Protein AF-A0A355TTB9-F1 (afdb_monomer_lite)

Structure (mmCIF, N/CA/C/O backbone):
data_AF-A0A355TTB9-F1
#
_entry.id   AF-A0A355TTB9-F1
#
loop_
_atom_site.group_PDB
_atom_site.id
_atom_site.type_symbol
_atom_site.label_atom_id
_atom_site.label_alt_id
_atom_site.label_comp_id
_atom_site.label_asym_id
_atom_site.label_entity_id
_atom_site.label_seq_id
_atom_site.pdbx_PDB_ins_code
_atom_site.Cartn_x
_atom_site.Cartn_y
_atom_site.Cartn_z
_atom_site.occupancy
_atom_site.B_iso_or_equiv
_atom_site.auth_seq_id
_atom_site.auth_comp_id
_atom_site.auth_asym_id
_atom_site.auth_atom_id
_atom_site.pdbx_PDB_model_num
ATOM 1 N N . MET A 1 1 ? -5.835 10.719 -9.150 1.00 69.50 1 MET A N 1
ATOM 2 C CA . MET A 1 1 ? -6.765 11.860 -9.021 1.00 69.50 1 MET A CA 1
ATOM 3 C C . MET A 1 1 ? -7.872 11.483 -8.059 1.00 69.50 1 MET A C 1
ATOM 5 O O . MET A 1 1 ? -8.436 10.407 -8.215 1.00 69.50 1 MET A O 1
ATOM 9 N N . LEU A 1 2 ? -8.160 12.332 -7.074 1.00 69.75 2 LEU A N 1
ATOM 10 C CA . LEU A 1 2 ? -9.321 12.183 -6.199 1.00 69.75 2 LEU A CA 1
ATOM 11 C C . LEU A 1 2 ? -10.468 13.006 -6.791 1.00 69.75 2 LEU A C 1
ATOM 13 O O . LEU A 1 2 ? -10.279 14.181 -7.100 1.00 69.75 2 LEU A O 1
ATOM 17 N N . THR A 1 3 ? -11.618 12.384 -7.017 1.00 75.12 3 THR A N 1
ATOM 18 C CA . THR A 1 3 ? -12.818 13.091 -7.484 1.00 75.12 3 THR A CA 1
ATOM 19 C C . THR A 1 3 ? -13.565 13.725 -6.311 1.00 75.12 3 THR A C 1
ATOM 21 O O . THR A 1 3 ? -13.358 13.340 -5.162 1.00 75.12 3 THR A O 1
ATOM 24 N N . TYR A 1 4 ? -14.479 14.659 -6.592 1.00 69.62 4 TYR A N 1
ATOM 25 C CA . TYR A 1 4 ? -15.331 15.275 -5.565 1.00 69.62 4 TYR A CA 1
ATOM 26 C C . TYR A 1 4 ? -16.183 14.265 -4.784 1.00 69.62 4 TYR A C 1
ATOM 28 O O . TYR A 1 4 ? -16.508 14.510 -3.629 1.00 69.62 4 TYR A O 1
ATOM 36 N N . ASN A 1 5 ? -16.481 13.108 -5.381 1.00 70.25 5 ASN A N 1
ATOM 37 C CA . ASN A 1 5 ? -17.249 12.039 -4.741 1.00 70.25 5 ASN A CA 1
ATOM 38 C C . ASN A 1 5 ? -16.384 11.134 -3.845 1.00 70.25 5 ASN A C 1
ATOM 40 O O . ASN A 1 5 ? -16.881 10.157 -3.297 1.00 70.25 5 ASN A O 1
ATOM 44 N N . GLY A 1 6 ? -15.085 11.422 -3.715 1.00 66.69 6 GLY A N 1
ATOM 45 C CA . GLY A 1 6 ? -14.145 10.598 -2.957 1.00 66.69 6 GLY A CA 1
ATOM 46 C C . GLY A 1 6 ? -13.578 9.407 -3.736 1.00 66.69 6 GLY A C 1
ATOM 47 O O . GLY A 1 6 ? -12.736 8.685 -3.205 1.00 66.69 6 GLY A O 1
ATOM 48 N N . ASP A 1 7 ? -13.966 9.212 -5.002 1.00 68.44 7 ASP A N 1
ATOM 49 C CA . ASP A 1 7 ? -13.421 8.128 -5.822 1.00 68.44 7 ASP A CA 1
ATOM 50 C C . ASP A 1 7 ? -11.991 8.433 -6.275 1.00 68.44 7 ASP A C 1
ATOM 52 O O . ASP A 1 7 ? -11.694 9.525 -6.778 1.00 68.44 7 ASP A O 1
ATOM 56 N N . LEU A 1 8 ? -11.117 7.433 -6.165 1.00 76.44 8 LEU A N 1
ATOM 57 C CA . LEU A 1 8 ? -9.758 7.459 -6.695 1.00 76.44 8 LEU A CA 1
ATOM 58 C C . LEU A 1 8 ? -9.741 6.971 -8.146 1.00 76.44 8 LEU A C 1
ATOM 60 O O . LEU A 1 8 ? -10.102 5.835 -8.446 1.00 76.44 8 LEU A O 1
ATOM 64 N N . LYS A 1 9 ? -9.259 7.828 -9.048 1.00 71.81 9 LYS A N 1
ATOM 65 C CA . LYS A 1 9 ? -9.008 7.509 -10.457 1.00 71.81 9 LYS A CA 1
ATOM 66 C C . LYS A 1 9 ? -7.512 7.514 -10.740 1.00 71.81 9 LYS A C 1
ATOM 68 O O . LYS A 1 9 ? -6.823 8.483 -10.403 1.00 71.81 9 LYS A O 1
ATOM 73 N N . VAL A 1 10 ? -7.014 6.453 -11.373 1.00 70.75 10 VAL A N 1
ATOM 74 C CA . VAL A 1 10 ? -5.645 6.428 -11.902 1.00 70.75 10 VAL A CA 1
ATOM 75 C C . VAL A 1 10 ? -5.585 7.407 -13.068 1.00 70.75 10 VAL A C 1
ATOM 77 O O . VAL A 1 10 ? -6.422 7.368 -13.967 1.00 70.75 10 VAL A O 1
ATOM 80 N N . ILE A 1 11 ? -4.631 8.323 -13.000 1.00 63.47 11 ILE A N 1
ATOM 81 C CA . ILE A 1 11 ? -4.332 9.287 -14.055 1.00 63.47 11 ILE A CA 1
ATOM 82 C C . ILE A 1 11 ? -2.836 9.199 -14.343 1.00 63.47 11 ILE A C 1
ATOM 84 O O . ILE A 1 11 ? -2.095 8.739 -13.477 1.00 63.47 11 ILE A O 1
ATOM 88 N N . ASP A 1 12 ? -2.430 9.674 -15.519 1.00 65.69 12 ASP A N 1
ATOM 89 C CA . ASP A 1 12 ? -1.046 9.678 -16.010 1.00 65.69 12 ASP A CA 1
ATOM 90 C C . ASP A 1 12 ? -0.523 8.307 -16.487 1.00 65.69 12 ASP A C 1
ATOM 92 O O . ASP A 1 12 ? 0.085 7.529 -15.756 1.00 65.69 12 ASP A O 1
ATOM 96 N N . PHE A 1 13 ? -0.764 8.024 -17.771 1.00 64.25 13 PHE A N 1
ATOM 97 C CA . PHE A 1 13 ? -0.227 6.860 -18.484 1.00 64.25 13 PHE A CA 1
ATOM 98 C C . PHE A 1 13 ? 1.029 7.208 -19.305 1.00 64.25 13 PHE A C 1
ATOM 100 O O . PHE A 1 13 ? 1.391 6.446 -20.200 1.00 64.25 13 PHE A O 1
ATOM 107 N N . GLY A 1 14 ? 1.702 8.340 -19.043 1.00 55.59 14 GLY A N 1
ATOM 108 C CA . GLY A 1 14 ? 2.800 8.853 -19.881 1.00 55.59 14 GLY A CA 1
ATOM 109 C C . GLY A 1 14 ? 4.005 7.912 -20.033 1.00 55.59 14 GLY A C 1
ATOM 110 O O . GLY A 1 14 ? 4.800 8.061 -20.957 1.00 55.59 14 GLY A O 1
ATOM 111 N N . VAL A 1 15 ? 4.119 6.909 -19.157 1.00 59.09 15 VAL A N 1
ATOM 112 C CA . VAL A 1 15 ? 5.160 5.867 -19.177 1.00 59.09 15 VAL A CA 1
ATOM 113 C C . VAL A 1 15 ? 4.600 4.443 -19.304 1.00 59.09 15 VAL A C 1
ATOM 115 O O . VAL A 1 15 ? 5.338 3.473 -19.112 1.00 59.09 15 VAL A O 1
ATOM 118 N N . ALA A 1 16 ? 3.309 4.292 -19.612 1.00 63.22 16 ALA A N 1
ATOM 119 C CA . ALA A 1 16 ? 2.687 2.986 -19.809 1.00 63.22 16 ALA A CA 1
ATOM 120 C C . ALA A 1 16 ? 3.263 2.296 -21.056 1.00 63.22 16 ALA A C 1
ATOM 122 O O . ALA A 1 16 ? 3.477 2.924 -22.093 1.00 63.22 16 ALA A O 1
ATOM 123 N N . ARG A 1 17 ? 3.520 0.987 -20.966 1.00 61.72 17 ARG A N 1
ATOM 124 C CA . ARG A 1 17 ? 4.040 0.183 -22.080 1.00 61.72 17 ARG A CA 1
ATOM 125 C C . ARG A 1 17 ? 3.069 -0.939 -22.408 1.00 61.72 17 ARG A C 1
ATOM 127 O O . ARG A 1 17 ? 2.587 -1.623 -21.511 1.00 61.72 17 ARG A O 1
ATOM 134 N N . TYR A 1 18 ? 2.825 -1.153 -23.698 1.00 62.16 18 TYR A N 1
ATOM 135 C CA . TYR A 1 18 ? 2.224 -2.400 -24.163 1.00 62.16 18 TYR A CA 1
ATOM 136 C C . TYR A 1 18 ? 3.232 -3.534 -23.965 1.00 62.16 18 TYR A C 1
ATOM 138 O O . TYR A 1 18 ? 4.402 -3.393 -24.325 1.00 62.16 18 TYR A O 1
ATOM 146 N N . PHE A 1 19 ? 2.785 -4.654 -23.400 1.00 54.19 19 PHE A N 1
ATOM 147 C CA . PHE A 1 19 ? 3.619 -5.842 -23.248 1.00 54.19 19 PHE A CA 1
ATOM 148 C C . PHE A 1 19 ? 3.857 -6.457 -24.634 1.00 54.19 19 PHE A C 1
ATOM 150 O O . PHE A 1 19 ? 2.980 -7.116 -25.186 1.00 54.19 19 PHE A O 1
ATOM 157 N N . ALA A 1 20 ? 5.023 -6.196 -25.225 1.00 52.72 20 ALA A N 1
ATOM 158 C CA . ALA A 1 20 ? 5.448 -6.786 -26.489 1.00 52.72 20 ALA A CA 1
ATOM 159 C C . ALA A 1 20 ? 6.769 -7.542 -26.260 1.00 52.72 20 ALA A C 1
ATOM 161 O O . ALA A 1 20 ? 7.739 -6.926 -25.821 1.00 52.72 20 ALA A O 1
ATOM 162 N N . PRO A 1 21 ? 6.846 -8.853 -26.553 1.00 51.78 21 PRO A N 1
ATOM 163 C CA . PRO A 1 21 ? 8.005 -9.689 -26.222 1.00 51.78 21 PRO A CA 1
ATOM 164 C C . PRO A 1 21 ? 9.278 -9.390 -27.036 1.00 51.78 21 PRO A C 1
ATOM 166 O O . PRO A 1 21 ? 10.298 -10.038 -26.822 1.00 51.78 21 PRO A O 1
ATOM 169 N N . SER A 1 22 ? 9.265 -8.422 -27.961 1.00 52.44 22 SER A N 1
ATOM 170 C CA . SER A 1 22 ? 10.452 -8.033 -28.726 1.00 52.44 22 SER A CA 1
ATOM 171 C C . SER A 1 22 ? 10.632 -6.512 -28.780 1.00 52.44 22 SER A C 1
ATOM 173 O O . SER A 1 22 ? 10.008 -5.829 -29.589 1.00 52.44 22 SER A O 1
ATOM 175 N N . LYS A 1 23 ? 11.494 -5.973 -27.900 1.00 43.03 23 LYS A N 1
ATOM 176 C CA . LYS A 1 23 ? 12.466 -4.878 -28.156 1.00 43.03 23 LYS A CA 1
ATOM 177 C C . LYS A 1 23 ? 13.018 -4.277 -26.855 1.00 43.03 23 LYS A C 1
ATOM 179 O O . LYS A 1 23 ? 12.274 -3.914 -25.955 1.00 43.03 23 LYS A O 1
ATOM 184 N N . SER A 1 24 ? 14.333 -4.063 -26.831 1.00 52.00 24 SER A N 1
ATOM 185 C CA . SER A 1 24 ? 15.081 -3.217 -25.884 1.00 52.00 24 SER A CA 1
ATOM 186 C C . SER A 1 24 ? 16.417 -2.805 -26.550 1.00 52.00 24 SER A C 1
ATOM 188 O O . SER A 1 24 ? 16.798 -3.506 -27.493 1.00 52.00 24 SER A O 1
ATOM 190 N N . PRO A 1 25 ? 17.181 -1.766 -26.120 1.00 62.19 25 PRO A N 1
ATOM 191 C CA . PRO A 1 25 ? 16.938 -0.774 -25.054 1.00 62.19 25 PRO A CA 1
ATOM 192 C C . PRO A 1 25 ? 17.203 0.693 -25.469 1.00 62.19 25 PRO A C 1
ATOM 194 O O . PRO A 1 25 ? 18.068 0.977 -26.291 1.00 62.19 25 PRO A O 1
ATOM 197 N N . ARG A 1 26 ? 16.554 1.638 -24.777 1.00 40.81 26 ARG A N 1
ATOM 198 C CA . ARG A 1 26 ? 17.131 2.883 -24.210 1.00 40.81 26 ARG A CA 1
ATOM 199 C C . ARG A 1 26 ? 16.001 3.866 -23.935 1.00 40.81 26 ARG A C 1
ATOM 201 O O . ARG A 1 26 ? 15.621 4.681 -24.766 1.00 40.81 26 ARG A O 1
ATOM 208 N N . THR A 1 27 ? 15.490 3.821 -22.721 1.00 46.56 27 THR A N 1
ATOM 209 C CA . THR A 1 27 ? 14.846 4.984 -22.121 1.00 46.56 27 THR A CA 1
ATOM 210 C C . THR A 1 27 ? 15.553 5.133 -20.793 1.00 46.56 27 THR A C 1
ATOM 212 O O . THR A 1 27 ? 15.632 4.157 -20.050 1.00 46.56 27 THR A O 1
ATOM 215 N N . PHE A 1 28 ? 16.137 6.298 -20.521 1.00 44.75 28 PHE A N 1
ATOM 216 C CA . PHE A 1 28 ? 16.493 6.656 -19.154 1.00 44.75 28 PHE A CA 1
ATOM 217 C C . PHE A 1 28 ? 15.201 6.534 -18.350 1.00 44.75 28 PHE A C 1
ATOM 219 O O . PHE A 1 28 ? 14.308 7.368 -18.491 1.00 44.75 28 PHE A O 1
ATOM 226 N N . THR A 1 29 ? 15.032 5.432 -17.622 1.00 56.94 29 THR A N 1
ATOM 227 C CA . THR A 1 29 ? 13.835 5.225 -16.820 1.00 56.94 29 THR A CA 1
ATOM 228 C C . THR A 1 29 ? 13.914 6.267 -15.720 1.00 56.94 29 THR A C 1
ATOM 230 O O . THR A 1 29 ? 14.711 6.143 -14.796 1.00 56.94 29 THR A O 1
ATOM 233 N N . MET A 1 30 ? 13.150 7.347 -15.854 1.00 64.88 30 MET A N 1
ATOM 234 C CA . MET A 1 30 ? 12.912 8.257 -14.749 1.00 64.88 30 MET A CA 1
ATOM 235 C C . MET A 1 30 ? 12.117 7.452 -13.724 1.00 64.88 30 MET A C 1
ATOM 237 O O . MET A 1 30 ? 10.935 7.169 -13.907 1.00 64.88 30 MET A O 1
ATOM 241 N N . VAL A 1 31 ? 12.820 6.952 -12.714 1.00 71.94 31 VAL A N 1
ATOM 242 C CA . VAL A 1 31 ? 12.239 6.125 -11.666 1.00 71.94 31 VAL A CA 1
ATOM 243 C C . VAL A 1 31 ? 11.804 7.043 -10.530 1.00 71.94 31 VAL A C 1
ATOM 245 O O . VAL A 1 31 ? 12.609 7.847 -10.073 1.00 71.94 31 VAL A O 1
ATOM 248 N N . SER A 1 32 ? 10.566 6.919 -10.049 1.00 81.19 32 SER A N 1
ATOM 249 C CA . SER A 1 32 ? 10.103 7.617 -8.841 1.00 81.19 32 SER A CA 1
ATOM 250 C C . SER A 1 32 ? 10.667 6.918 -7.593 1.00 81.19 32 SER A C 1
ATOM 252 O O . SER A 1 32 ? 10.195 5.822 -7.261 1.00 81.19 32 SER A O 1
ATOM 254 N N . PRO A 1 33 ? 11.673 7.487 -6.894 1.00 85.00 33 PRO A N 1
ATOM 255 C CA . PRO A 1 33 ? 12.364 6.785 -5.817 1.00 85.00 33 PRO A CA 1
ATOM 256 C C . PRO A 1 33 ? 11.421 6.419 -4.671 1.00 85.00 33 PRO A C 1
ATOM 258 O O . PRO A 1 33 ? 10.648 7.251 -4.202 1.00 85.00 33 PRO A O 1
ATOM 261 N N . GLY A 1 34 ? 11.475 5.161 -4.230 1.00 88.06 34 GLY A N 1
ATOM 262 C CA . GLY A 1 34 ? 10.606 4.632 -3.174 1.00 88.06 34 GLY A CA 1
ATOM 263 C C . GLY A 1 34 ? 9.209 4.193 -3.632 1.00 88.06 34 GLY A C 1
ATOM 264 O O . GLY A 1 34 ? 8.547 3.477 -2.887 1.00 88.06 34 GLY A O 1
ATOM 265 N N . PHE A 1 35 ? 8.780 4.558 -4.844 1.00 92.50 35 PHE A N 1
ATOM 266 C CA . PHE A 1 35 ? 7.502 4.121 -5.426 1.00 92.50 35 PHE A CA 1
ATOM 267 C C . PHE A 1 35 ? 7.685 3.082 -6.523 1.00 92.50 35 PHE A C 1
ATOM 269 O O . PHE A 1 35 ? 6.836 2.221 -6.705 1.00 92.50 35 PHE A O 1
ATOM 276 N N . ALA A 1 36 ? 8.793 3.137 -7.251 1.00 91.75 36 ALA A N 1
ATOM 277 C CA . ALA A 1 36 ? 9.088 2.125 -8.243 1.00 91.75 36 ALA A CA 1
ATOM 278 C C . ALA A 1 36 ? 9.584 0.819 -7.611 1.00 91.75 36 ALA A C 1
ATOM 280 O O . ALA A 1 36 ? 10.296 0.856 -6.602 1.00 91.75 36 ALA A O 1
ATOM 281 N N . PRO A 1 37 ? 9.276 -0.327 -8.238 1.00 92.38 37 PRO A N 1
ATOM 282 C CA . PRO A 1 37 ? 9.721 -1.618 -7.748 1.00 92.38 37 PRO A CA 1
ATOM 283 C C . PRO A 1 37 ? 11.243 -1.808 -7.910 1.00 92.38 37 PRO A C 1
ATOM 285 O O . PRO A 1 37 ? 11.828 -1.242 -8.842 1.00 92.38 37 PRO A O 1
ATOM 288 N N . PRO A 1 38 ? 11.885 -2.640 -7.064 1.00 91.12 38 PRO A N 1
ATOM 289 C CA . PRO A 1 38 ? 13.326 -2.906 -7.112 1.00 91.12 38 PRO A CA 1
ATOM 290 C C . PRO A 1 38 ? 13.837 -3.328 -8.493 1.00 91.12 38 PRO A C 1
ATOM 292 O O . PRO A 1 38 ? 14.904 -2.900 -8.932 1.00 91.12 38 PRO A O 1
ATOM 295 N N . GLU A 1 39 ? 13.073 -4.142 -9.219 1.00 89.25 39 GLU A N 1
ATOM 296 C CA . GLU A 1 39 ? 13.480 -4.639 -10.528 1.00 89.25 39 GLU A CA 1
ATOM 297 C C . GLU A 1 39 ? 13.591 -3.536 -11.596 1.00 89.25 39 GLU A C 1
ATOM 299 O O . GLU A 1 39 ? 14.426 -3.692 -12.480 1.00 89.25 39 GLU A O 1
ATOM 304 N N . LYS A 1 40 ? 12.892 -2.388 -11.485 1.00 86.69 40 LYS A N 1
ATOM 305 C CA . LYS A 1 40 ? 13.065 -1.253 -12.428 1.00 86.69 40 LYS A CA 1
ATOM 306 C C . LYS A 1 40 ? 14.465 -0.637 -12.381 1.00 86.69 40 LYS A C 1
ATOM 308 O O . LYS A 1 40 ? 14.852 0.048 -13.324 1.00 86.69 40 LYS A O 1
ATOM 313 N N . TYR A 1 41 ? 15.203 -0.844 -11.290 1.00 82.88 41 TYR A N 1
ATOM 314 C CA . TYR A 1 41 ? 16.562 -0.327 -11.123 1.00 82.88 41 TYR A CA 1
ATOM 315 C C . TYR A 1 41 ? 17.615 -1.236 -11.767 1.00 82.88 41 TYR A C 1
ATOM 317 O O . TYR A 1 41 ? 18.674 -0.757 -12.159 1.00 82.88 41 TYR A O 1
ATOM 325 N N . ASN A 1 42 ? 17.316 -2.533 -11.894 1.00 75.38 42 ASN A N 1
ATOM 326 C CA . ASN A 1 42 ? 18.271 -3.555 -12.334 1.00 75.38 42 ASN A CA 1
ATOM 327 C C . ASN A 1 42 ? 17.900 -4.207 -13.674 1.00 75.38 42 ASN A C 1
ATOM 329 O O . ASN A 1 42 ? 18.741 -4.846 -14.303 1.00 75.38 42 ASN A O 1
ATOM 333 N N . ARG A 1 43 ? 16.636 -4.110 -14.098 1.00 68.06 43 ARG A N 1
ATOM 334 C CA . ARG A 1 43 ? 16.085 -4.769 -15.284 1.00 68.06 43 ARG A CA 1
ATOM 335 C C . ARG A 1 43 ? 15.192 -3.803 -16.055 1.00 68.06 43 ARG A C 1
ATOM 337 O O . ARG A 1 43 ? 14.520 -2.951 -15.481 1.00 68.06 43 ARG A O 1
ATOM 344 N N . PHE A 1 44 ? 15.181 -3.959 -17.376 1.00 62.94 44 PHE A N 1
ATOM 345 C CA . PHE A 1 44 ? 14.319 -3.167 -18.259 1.00 62.94 44 PHE A CA 1
ATOM 346 C C . PHE A 1 44 ? 12.895 -3.725 -18.365 1.00 62.94 44 PHE A C 1
ATOM 348 O O . PHE A 1 44 ? 11.992 -2.986 -18.759 1.00 62.94 44 PHE A O 1
ATOM 355 N N . ASP A 1 45 ? 12.697 -4.984 -17.968 1.00 65.62 45 ASP A N 1
ATOM 356 C CA . ASP A 1 45 ? 11.417 -5.677 -18.056 1.00 65.62 45 ASP A CA 1
ATOM 357 C C . ASP A 1 45 ? 10.780 -5.783 -16.666 1.00 65.62 45 ASP A C 1
ATOM 359 O O . ASP A 1 45 ? 11.258 -6.505 -15.788 1.00 65.62 45 ASP A O 1
ATOM 363 N N . CYS A 1 46 ? 9.694 -5.034 -16.476 1.00 69.75 46 CYS A N 1
ATOM 364 C CA . CYS A 1 46 ? 8.767 -5.183 -15.359 1.00 69.75 46 CYS A CA 1
ATOM 365 C C . CYS A 1 46 ? 7.503 -5.855 -15.873 1.00 69.75 46 CYS A C 1
ATOM 367 O O . CYS A 1 46 ? 6.926 -5.377 -16.847 1.00 69.75 46 CYS A O 1
ATOM 369 N N . ASP A 1 47 ? 7.048 -6.906 -15.196 1.00 83.19 47 ASP A N 1
ATOM 370 C CA . ASP A 1 47 ? 5.703 -7.437 -15.398 1.00 83.19 47 ASP A CA 1
ATOM 371 C C . ASP A 1 47 ? 4.663 -6.647 -14.575 1.00 83.19 47 ASP A C 1
ATOM 373 O O . ASP A 1 47 ? 4.974 -5.668 -13.887 1.00 83.19 47 ASP A O 1
ATOM 377 N N . LEU A 1 48 ? 3.409 -7.096 -14.625 1.00 88.88 48 LEU A N 1
ATOM 378 C CA . LEU A 1 48 ? 2.283 -6.516 -13.882 1.00 88.88 48 LEU A CA 1
ATOM 379 C C . LEU A 1 48 ? 2.512 -6.412 -12.360 1.00 88.88 48 LEU A C 1
ATOM 381 O O . LEU A 1 48 ? 1.838 -5.638 -11.680 1.00 88.88 48 LEU A O 1
ATOM 385 N N . ARG A 1 49 ? 3.448 -7.180 -11.787 1.00 93.94 49 ARG A N 1
ATOM 386 C CA . ARG A 1 49 ? 3.739 -7.169 -10.345 1.00 93.94 49 ARG A CA 1
ATOM 387 C C . ARG A 1 49 ? 4.566 -5.952 -9.943 1.00 93.94 49 ARG A C 1
ATOM 389 O O . ARG A 1 49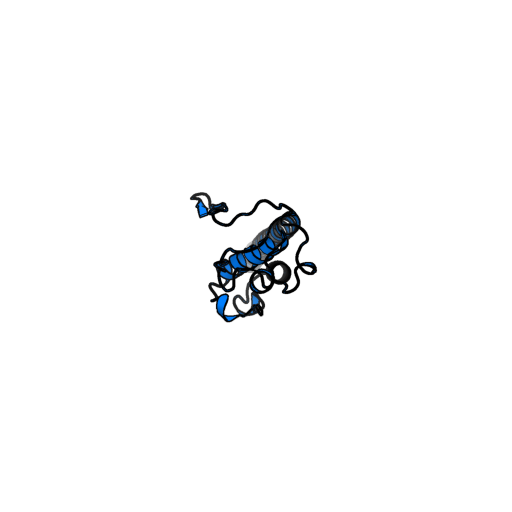 ? 4.600 -5.607 -8.759 1.00 93.94 49 ARG A O 1
ATOM 396 N N . GLY A 1 50 ? 5.192 -5.270 -10.903 1.00 92.31 50 GLY A N 1
ATOM 397 C CA . GLY A 1 50 ? 5.803 -3.962 -10.684 1.00 92.31 50 GLY A CA 1
ATOM 398 C C . GLY A 1 50 ? 4.767 -2.880 -10.352 1.00 92.31 50 GLY A C 1
ATOM 399 O O . GLY A 1 50 ? 5.000 -2.032 -9.484 1.00 92.31 50 GLY A O 1
ATOM 400 N N . ASP A 1 51 ? 3.586 -2.947 -10.971 1.00 91.56 51 ASP A N 1
ATOM 401 C CA . ASP A 1 51 ? 2.479 -2.031 -10.672 1.00 91.56 51 ASP A CA 1
ATOM 402 C C . ASP A 1 51 ? 1.860 -2.328 -9.301 1.00 91.56 51 ASP A C 1
ATOM 404 O O . ASP A 1 51 ? 1.482 -1.406 -8.580 1.00 91.56 51 ASP A O 1
ATOM 408 N N . ILE A 1 52 ? 1.833 -3.600 -8.886 1.00 96.75 52 ILE A N 1
ATOM 409 C CA . ILE A 1 52 ? 1.379 -4.010 -7.545 1.00 96.75 52 ILE A CA 1
ATOM 410 C C . ILE A 1 52 ? 2.271 -3.410 -6.450 1.00 96.75 52 ILE A C 1
ATOM 412 O O . ILE A 1 52 ? 1.753 -2.878 -5.466 1.00 96.75 52 ILE A O 1
ATOM 416 N N . TYR A 1 53 ? 3.594 -3.434 -6.638 1.00 96.00 53 TYR A N 1
ATOM 417 C CA . TYR A 1 53 ? 4.521 -2.760 -5.725 1.00 96.00 53 TYR A CA 1
ATOM 418 C C . TYR A 1 53 ? 4.231 -1.263 -5.658 1.00 96.00 53 TYR A C 1
ATOM 420 O O . TYR A 1 53 ? 4.084 -0.707 -4.569 1.00 96.00 53 TYR A O 1
ATOM 428 N N . SER A 1 54 ? 4.101 -0.624 -6.824 1.00 94.81 54 SER A N 1
ATOM 429 C CA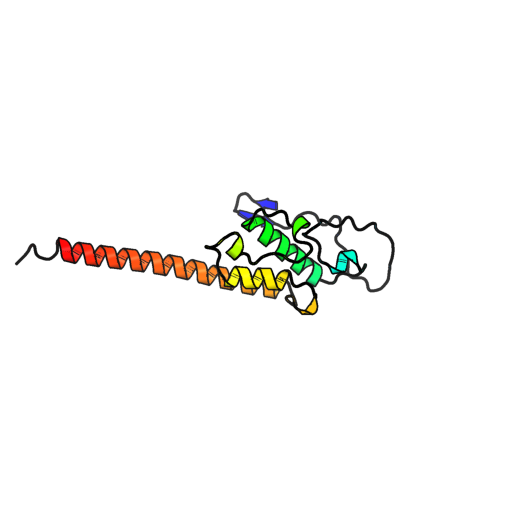 . SER A 1 54 ? 3.887 0.822 -6.914 1.00 94.81 54 SER A CA 1
ATOM 430 C C . SER A 1 54 ? 2.587 1.238 -6.222 1.00 94.81 54 SER A C 1
ATOM 432 O O . SER A 1 54 ? 2.577 2.194 -5.450 1.00 94.81 54 SER A O 1
ATOM 434 N N . LEU A 1 55 ? 1.515 0.461 -6.403 1.00 95.06 55 LEU A N 1
ATOM 435 C CA . LEU A 1 55 ? 0.249 0.639 -5.695 1.00 95.06 55 LEU A CA 1
ATOM 436 C C . LEU A 1 55 ? 0.419 0.507 -4.174 1.00 95.06 55 LEU A C 1
ATOM 438 O O . LEU A 1 55 ? -0.067 1.359 -3.430 1.00 95.06 55 LEU A O 1
ATOM 442 N N . GLY A 1 56 ? 1.120 -0.532 -3.708 1.00 96.69 56 GLY A N 1
ATOM 443 C CA . GLY A 1 56 ? 1.413 -0.729 -2.287 1.00 96.69 56 GLY A CA 1
ATOM 444 C C . GLY A 1 56 ? 2.173 0.453 -1.680 1.00 96.69 56 GLY A C 1
ATOM 445 O O . GLY A 1 56 ? 1.766 0.977 -0.643 1.00 96.69 56 GLY A O 1
ATOM 446 N N . ALA A 1 57 ? 3.213 0.929 -2.367 1.00 96.56 57 ALA A N 1
ATOM 447 C CA . ALA A 1 57 ? 4.010 2.078 -1.948 1.00 96.56 57 ALA A CA 1
ATOM 448 C C . ALA A 1 57 ? 3.189 3.376 -1.911 1.00 96.56 57 ALA A C 1
ATOM 450 O O . ALA A 1 57 ? 3.285 4.137 -0.946 1.00 96.56 57 ALA A O 1
ATOM 451 N N . THR A 1 58 ? 2.334 3.615 -2.911 1.00 94.69 58 THR A N 1
ATOM 452 C CA . THR A 1 58 ? 1.421 4.766 -2.928 1.00 94.69 58 THR A CA 1
ATOM 453 C C . THR A 1 58 ? 0.440 4.726 -1.761 1.00 94.69 58 THR A C 1
ATOM 455 O O . THR A 1 58 ? 0.312 5.720 -1.051 1.00 94.69 58 THR A O 1
ATOM 458 N N . LEU A 1 59 ? -0.220 3.591 -1.516 1.00 94.31 59 LEU A N 1
ATOM 459 C CA . LEU A 1 59 ? -1.166 3.455 -0.403 1.00 94.31 59 LEU A CA 1
ATOM 460 C C . LEU A 1 59 ? -0.473 3.628 0.952 1.00 94.31 59 LEU A C 1
ATOM 462 O O . LEU A 1 59 ? -0.980 4.336 1.823 1.00 94.31 59 LEU A O 1
ATOM 466 N N . TYR A 1 60 ? 0.709 3.034 1.119 1.00 96.06 60 TYR A N 1
ATOM 467 C CA . TYR A 1 60 ? 1.510 3.203 2.324 1.00 96.06 60 TYR A CA 1
ATOM 468 C C . TYR A 1 60 ? 1.874 4.674 2.555 1.00 96.06 60 TYR A C 1
ATOM 470 O O . TYR A 1 60 ? 1.727 5.188 3.667 1.00 96.06 60 TYR A O 1
ATOM 478 N N . TRP A 1 61 ? 2.306 5.377 1.506 1.00 95.06 61 TRP A N 1
ATOM 479 C CA . TRP A 1 61 ? 2.585 6.807 1.571 1.00 95.06 61 TRP A CA 1
ATOM 480 C C . TRP A 1 61 ? 1.334 7.623 1.914 1.00 95.06 61 TRP A C 1
ATOM 482 O O . TRP A 1 61 ? 1.406 8.473 2.795 1.00 95.06 61 TRP A O 1
ATOM 492 N N . CYS A 1 62 ? 0.173 7.338 1.317 1.00 93.25 62 CYS A N 1
ATOM 493 C CA . CYS A 1 62 ? -1.076 8.032 1.654 1.00 93.25 62 CYS A CA 1
ATOM 494 C C . CYS A 1 62 ? -1.433 7.895 3.143 1.00 93.25 62 CYS A C 1
ATOM 496 O O . CYS A 1 62 ? -1.928 8.841 3.752 1.00 93.25 62 CYS A O 1
ATOM 498 N N . LEU A 1 63 ? -1.159 6.731 3.740 1.00 91.69 63 LEU A N 1
ATOM 499 C CA . LEU A 1 63 ? -1.451 6.465 5.148 1.00 91.69 63 LEU A CA 1
ATOM 500 C C . LEU A 1 63 ? -0.419 7.075 6.098 1.00 91.69 63 LEU A C 1
ATOM 502 O O . LEU A 1 63 ? -0.773 7.510 7.191 1.00 91.69 63 LEU A O 1
ATOM 506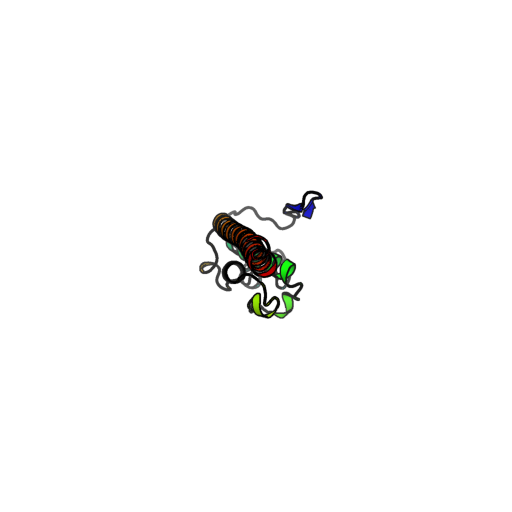 N N . THR A 1 64 ? 0.860 7.079 5.725 1.00 93.69 64 THR A N 1
ATOM 507 C CA . THR A 1 64 ? 1.959 7.427 6.643 1.00 93.69 64 THR A CA 1
ATOM 508 C C . THR A 1 64 ? 2.554 8.806 6.405 1.00 93.69 64 THR A C 1
ATOM 510 O O . THR A 1 64 ? 3.123 9.375 7.333 1.00 93.69 64 THR A O 1
ATOM 513 N N . GLN A 1 65 ? 2.439 9.327 5.182 1.00 92.00 65 GLN A N 1
ATOM 514 C CA . GLN A 1 65 ? 3.159 10.492 4.657 1.00 92.00 65 GLN A CA 1
ATOM 515 C C . GLN A 1 65 ? 4.689 10.372 4.789 1.00 92.00 65 GLN A C 1
ATOM 517 O O . GLN A 1 65 ? 5.414 11.365 4.741 1.00 92.00 65 GLN A O 1
ATOM 522 N N . ALA A 1 66 ? 5.202 9.150 4.960 1.00 91.12 66 ALA A N 1
ATOM 523 C CA . ALA A 1 66 ? 6.620 8.907 5.154 1.00 91.12 66 ALA A CA 1
ATOM 524 C C . ALA A 1 66 ? 7.414 9.131 3.860 1.00 91.12 66 ALA A C 1
ATOM 526 O O . ALA A 1 66 ? 6.930 8.889 2.756 1.00 91.12 66 ALA A O 1
ATOM 527 N N . ASN A 1 67 ? 8.676 9.547 3.979 1.00 91.19 67 ASN A N 1
ATOM 528 C CA . ASN A 1 67 ? 9.547 9.674 2.815 1.00 91.19 67 ASN A CA 1
ATOM 529 C C . ASN A 1 67 ? 9.987 8.283 2.322 1.00 91.19 67 ASN A C 1
ATOM 531 O O . ASN A 1 67 ? 10.991 7.743 2.790 1.00 91.19 67 ASN A O 1
ATOM 535 N N . MET A 1 68 ? 9.242 7.736 1.358 1.00 92.69 68 MET A N 1
ATOM 536 C CA . MET A 1 68 ? 9.462 6.395 0.805 1.00 92.69 68 MET A CA 1
ATOM 537 C C . MET A 1 68 ? 10.872 6.199 0.235 1.00 92.69 68 MET A C 1
ATOM 539 O O . MET A 1 68 ? 11.435 5.111 0.346 1.00 92.69 68 MET A O 1
ATOM 543 N N . ALA A 1 69 ? 11.488 7.251 -0.315 1.00 89.38 69 ALA A N 1
ATOM 544 C CA . ALA A 1 69 ? 12.828 7.178 -0.894 1.00 89.38 69 ALA A CA 1
ATOM 545 C C . ALA A 1 69 ? 13.919 6.858 0.145 1.00 89.38 69 ALA A C 1
ATOM 547 O O . ALA A 1 69 ? 14.962 6.319 -0.214 1.00 89.38 69 ALA A O 1
ATOM 548 N N . LYS A 1 70 ? 13.686 7.146 1.436 1.00 90.81 70 LYS A N 1
ATOM 549 C CA . LYS A 1 70 ? 14.654 6.870 2.512 1.00 90.81 70 LYS A CA 1
ATOM 550 C C . LYS A 1 70 ? 14.692 5.408 2.949 1.00 90.81 70 LYS A C 1
ATOM 552 O O . LYS A 1 70 ? 15.642 5.010 3.614 1.00 90.81 70 LYS A O 1
ATOM 557 N N . PHE A 1 71 ? 13.674 4.617 2.616 1.00 89.06 71 PHE A N 1
ATOM 558 C CA . PHE A 1 71 ? 13.570 3.245 3.111 1.00 89.06 71 PHE A CA 1
ATOM 559 C C . PHE A 1 71 ? 14.392 2.237 2.312 1.00 89.06 71 PHE A C 1
ATOM 561 O O . PHE A 1 71 ? 14.646 1.152 2.821 1.00 89.06 71 PHE A O 1
ATOM 568 N N . ASN A 1 72 ? 14.823 2.577 1.092 1.00 88.44 72 ASN A N 1
ATOM 569 C CA . ASN A 1 72 ? 15.631 1.701 0.236 1.00 88.44 72 ASN A CA 1
ATOM 570 C C . ASN A 1 72 ? 15.085 0.255 0.174 1.00 88.44 72 ASN A C 1
ATOM 572 O O . ASN A 1 72 ? 15.799 -0.706 0.451 1.00 88.44 72 ASN A O 1
ATOM 576 N N . PHE A 1 73 ? 13.785 0.125 -0.119 1.00 90.88 73 PHE A N 1
ATOM 577 C CA . PHE A 1 73 ? 13.018 -1.136 -0.162 1.00 90.88 73 PHE A CA 1
ATOM 578 C C . PHE A 1 73 ? 12.808 -1.858 1.180 1.00 90.88 73 PHE A C 1
ATOM 580 O O . PHE A 1 73 ? 12.125 -2.875 1.217 1.00 90.88 73 PHE A O 1
ATOM 587 N N . ASN A 1 74 ? 13.314 -1.324 2.292 1.00 92.62 74 ASN A N 1
ATOM 588 C CA . ASN A 1 74 ? 13.051 -1.821 3.642 1.00 92.62 74 ASN A CA 1
ATOM 589 C C . ASN A 1 74 ? 12.007 -0.940 4.346 1.00 92.62 74 ASN A C 1
ATOM 591 O O . ASN A 1 74 ? 12.310 -0.176 5.267 1.00 92.62 74 ASN A O 1
ATOM 595 N N . VAL A 1 75 ? 10.773 -0.986 3.844 1.00 93.69 75 VAL A N 1
ATOM 596 C CA . VAL A 1 75 ? 9.667 -0.180 4.375 1.00 93.69 75 VAL A CA 1
ATOM 597 C C . VAL A 1 75 ? 9.263 -0.723 5.755 1.00 93.69 75 VAL A C 1
ATOM 599 O O . VAL A 1 75 ? 8.991 -1.917 5.879 1.00 93.69 75 VAL A O 1
ATOM 602 N N . PRO A 1 76 ? 9.210 0.111 6.812 1.00 95.19 76 PRO A N 1
ATOM 603 C CA . PRO A 1 76 ? 8.835 -0.365 8.139 1.00 95.19 76 PRO A CA 1
ATOM 604 C C . PRO A 1 76 ? 7.376 -0.856 8.179 1.00 95.19 76 PRO A C 1
ATOM 606 O O . PRO A 1 76 ? 6.546 -0.371 7.406 1.00 95.19 76 PRO A O 1
ATOM 609 N N . PRO A 1 77 ? 7.010 -1.745 9.122 1.00 95.75 77 PRO A N 1
ATOM 610 C CA . PRO A 1 77 ? 5.614 -2.134 9.321 1.00 95.75 77 PRO A CA 1
ATOM 611 C C . PRO A 1 77 ? 4.715 -0.907 9.516 1.00 95.75 77 PRO A C 1
ATOM 613 O O . PRO A 1 77 ? 5.094 0.035 10.220 1.00 95.75 77 PRO A O 1
ATOM 616 N N . LEU A 1 78 ? 3.528 -0.903 8.904 1.00 95.56 78 LEU A N 1
ATOM 617 C CA . LEU A 1 78 ? 2.589 0.224 8.952 1.00 95.56 78 LEU A CA 1
ATOM 618 C C . LEU A 1 78 ? 2.290 0.652 10.395 1.00 95.56 78 LEU A C 1
ATOM 620 O O . LEU A 1 78 ? 2.312 1.841 10.716 1.00 95.56 78 LEU A O 1
ATOM 624 N N . ARG A 1 79 ? 2.074 -0.315 11.286 1.00 95.38 79 ARG A N 1
ATOM 625 C CA . ARG A 1 79 ? 1.746 -0.109 12.697 1.00 95.38 79 ARG A CA 1
ATOM 626 C C . ARG A 1 79 ? 2.893 0.493 13.503 1.00 95.38 79 ARG A C 1
ATOM 628 O O . ARG A 1 79 ? 2.642 1.051 14.565 1.00 95.38 79 ARG A O 1
ATOM 635 N N . LYS A 1 80 ? 4.129 0.477 12.990 1.00 96.25 80 LYS A N 1
ATOM 636 C CA . LYS A 1 80 ? 5.249 1.217 13.595 1.00 96.25 80 LYS A CA 1
ATOM 637 C C . LYS A 1 80 ? 5.056 2.734 13.484 1.00 96.25 80 LYS A C 1
ATOM 639 O O . LYS A 1 80 ? 5.468 3.463 14.377 1.00 96.25 80 LYS A O 1
ATOM 644 N N . LEU A 1 81 ? 4.437 3.205 12.400 1.00 93.94 81 LEU A N 1
ATOM 645 C CA . LEU A 1 81 ? 4.174 4.630 12.144 1.00 93.94 81 LEU A CA 1
ATOM 646 C C . LEU A 1 81 ? 2.728 5.028 12.463 1.00 93.94 81 LEU A C 1
ATOM 648 O O . LEU A 1 81 ? 2.463 6.176 12.813 1.00 93.94 81 LEU A O 1
ATOM 652 N N . LYS A 1 82 ? 1.789 4.086 12.344 1.00 93.38 82 LYS A N 1
ATOM 653 C CA . LYS A 1 82 ? 0.365 4.253 12.645 1.00 93.38 82 LYS A CA 1
ATOM 654 C C . LYS A 1 82 ? -0.102 3.132 13.586 1.00 93.38 82 LYS A C 1
ATOM 656 O O . LYS A 1 82 ? -0.713 2.181 13.110 1.00 93.38 82 LYS A O 1
ATOM 661 N N . PRO A 1 83 ? 0.143 3.224 14.908 1.00 92.75 83 PRO A N 1
ATOM 662 C CA . PRO A 1 83 ? -0.138 2.140 15.864 1.00 92.75 83 PRO A CA 1
ATOM 663 C C . PRO A 1 83 ? -1.569 1.586 15.832 1.00 92.75 83 PRO A C 1
ATOM 665 O O . PRO A 1 83 ? -1.770 0.388 16.028 1.00 92.75 83 PRO A O 1
ATOM 668 N N . ASN A 1 84 ? -2.543 2.441 15.513 1.00 88.25 84 ASN A N 1
ATOM 669 C CA . ASN A 1 84 ? -3.963 2.088 15.429 1.00 88.25 84 ASN A CA 1
ATOM 670 C C . ASN A 1 84 ? -4.378 1.509 14.064 1.00 88.25 84 ASN A C 1
ATOM 672 O O . ASN A 1 84 ? -5.552 1.216 13.852 1.00 88.25 84 ASN A O 1
ATOM 676 N N . ALA A 1 85 ? -3.448 1.369 13.115 1.00 89.62 85 ALA A N 1
ATOM 677 C CA . ALA A 1 85 ? -3.743 0.782 11.817 1.00 89.62 85 ALA A CA 1
ATOM 678 C C . ALA A 1 85 ? -4.097 -0.706 11.941 1.00 89.62 85 ALA A C 1
ATOM 680 O O . ALA A 1 85 ? -3.573 -1.443 12.780 1.00 89.62 85 ALA A O 1
ATOM 681 N N . ASN A 1 86 ? -4.979 -1.155 11.053 1.00 91.69 86 ASN A N 1
ATOM 682 C CA . ASN A 1 86 ? -5.412 -2.542 10.990 1.00 91.69 86 ASN A CA 1
ATOM 683 C C . ASN A 1 86 ? -4.252 -3.467 10.565 1.00 91.69 86 ASN A C 1
ATOM 685 O O . ASN A 1 86 ? -3.547 -3.182 9.596 1.00 91.69 86 ASN A O 1
ATOM 689 N N . HIS A 1 87 ? -4.065 -4.590 11.267 1.00 93.62 87 HIS A N 1
ATOM 690 C CA . HIS A 1 87 ? -2.968 -5.523 10.982 1.00 93.62 87 HIS A CA 1
ATOM 691 C C . HIS A 1 87 ? -3.127 -6.264 9.641 1.00 93.62 87 HIS A C 1
ATOM 693 O O . HIS A 1 87 ? -2.131 -6.631 9.027 1.00 93.62 87 HIS A O 1
ATOM 699 N N . TRP A 1 88 ? -4.356 -6.471 9.162 1.00 93.56 88 TRP A N 1
ATOM 700 C CA . TRP A 1 88 ? -4.602 -7.053 7.843 1.00 93.56 88 TRP A CA 1
ATOM 701 C C . TRP A 1 88 ? -4.213 -6.075 6.738 1.00 93.56 88 TRP A C 1
ATOM 703 O O . TRP A 1 88 ? -3.565 -6.472 5.775 1.00 93.56 88 TRP A O 1
ATOM 713 N N . LEU A 1 89 ? -4.524 -4.784 6.905 1.00 94.62 89 LEU A N 1
ATOM 714 C CA . LEU A 1 89 ? -4.075 -3.747 5.972 1.00 94.62 89 LEU A CA 1
ATOM 715 C C . LEU A 1 89 ? -2.544 -3.702 5.888 1.00 94.62 89 LEU A C 1
ATOM 717 O O . LEU A 1 89 ? -1.991 -3.631 4.795 1.00 94.62 89 LEU A O 1
ATOM 721 N N . GLU A 1 90 ? -1.860 -3.785 7.031 1.00 96.25 90 GLU A N 1
ATOM 722 C CA . GLU A 1 90 ? -0.399 -3.893 7.074 1.00 96.25 90 GLU A CA 1
ATOM 723 C C . GLU A 1 90 ? 0.112 -5.096 6.270 1.00 96.25 90 GLU A C 1
ATOM 725 O O . GLU A 1 90 ? 1.010 -4.927 5.448 1.00 96.25 90 GLU A O 1
ATOM 730 N N . ALA A 1 91 ? -0.480 -6.280 6.459 1.00 97.06 91 ALA A N 1
ATOM 731 C CA . ALA A 1 91 ? -0.078 -7.493 5.750 1.00 97.06 91 ALA A CA 1
ATOM 7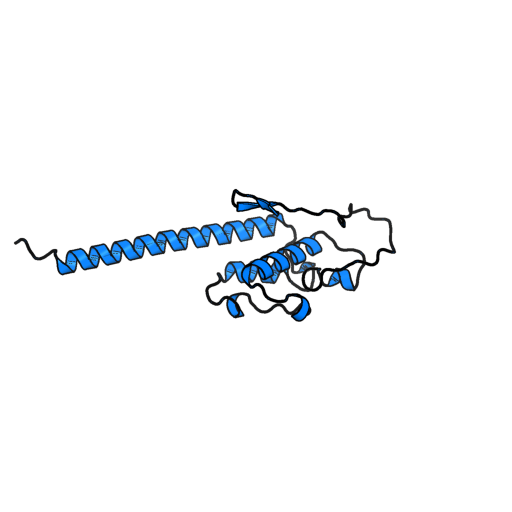32 C C . ALA A 1 91 ? -0.265 -7.377 4.227 1.00 97.06 91 ALA A C 1
ATOM 734 O O . ALA A 1 91 ? 0.626 -7.767 3.469 1.00 97.06 91 ALA A O 1
ATOM 735 N N . VAL A 1 92 ? -1.380 -6.792 3.773 1.00 97.56 92 VAL A N 1
ATOM 736 C CA . VAL A 1 92 ? -1.635 -6.550 2.343 1.00 97.56 92 VAL A CA 1
ATOM 737 C C . VAL A 1 92 ? -0.574 -5.618 1.758 1.00 97.56 92 VAL A C 1
ATOM 739 O O . VAL A 1 92 ? 0.019 -5.934 0.726 1.00 97.56 92 VAL A O 1
ATOM 742 N N . LEU A 1 93 ? -0.288 -4.492 2.422 1.00 97.44 93 LEU A N 1
ATOM 743 C CA . LEU A 1 93 ? 0.717 -3.536 1.947 1.00 97.44 93 LEU A CA 1
ATOM 744 C C . LEU A 1 93 ? 2.127 -4.134 1.949 1.00 97.44 93 LEU A C 1
ATOM 746 O O . LEU A 1 93 ? 2.862 -3.941 0.981 1.00 97.44 93 LEU A O 1
ATOM 750 N N . ALA A 1 94 ? 2.486 -4.887 2.992 1.00 97.69 94 ALA A N 1
ATOM 751 C CA . ALA A 1 94 ? 3.767 -5.579 3.073 1.00 97.69 94 ALA A CA 1
ATOM 752 C C . ALA A 1 94 ? 3.937 -6.565 1.908 1.00 97.69 94 ALA A C 1
ATOM 754 O O . ALA A 1 94 ? 4.951 -6.522 1.219 1.00 97.69 94 ALA A O 1
ATOM 755 N N . LYS A 1 95 ? 2.910 -7.375 1.615 1.00 98.19 95 LYS A N 1
ATOM 756 C CA . LYS A 1 95 ? 2.936 -8.327 0.498 1.00 98.19 95 LYS A CA 1
ATOM 757 C C . LYS A 1 95 ? 2.989 -7.640 -0.867 1.00 98.19 95 LYS A C 1
ATOM 759 O O . LYS A 1 95 ? 3.689 -8.113 -1.758 1.00 98.19 95 LYS A O 1
ATOM 764 N N . CYS A 1 96 ? 2.293 -6.518 -1.054 1.00 97.94 96 CYS A N 1
ATOM 765 C CA . CYS A 1 96 ? 2.424 -5.723 -2.279 1.00 97.94 96 CYS A CA 1
ATOM 766 C C . CYS A 1 96 ? 3.862 -5.226 -2.486 1.00 97.94 96 CYS A C 1
ATOM 768 O O . CYS A 1 96 ? 4.345 -5.231 -3.615 1.00 97.94 96 CYS A O 1
ATOM 770 N N . MET A 1 97 ? 4.542 -4.825 -1.407 1.00 97.31 97 MET A N 1
ATOM 771 C CA . MET A 1 97 ? 5.884 -4.233 -1.436 1.00 97.31 97 MET A CA 1
ATOM 772 C C . MET A 1 97 ? 7.026 -5.239 -1.217 1.00 97.31 97 MET A C 1
ATOM 774 O O . MET A 1 97 ? 8.160 -4.828 -0.977 1.00 97.31 97 MET A O 1
ATOM 778 N N . GLU A 1 98 ? 6.762 -6.545 -1.316 1.00 97.06 98 GLU A N 1
ATOM 779 C CA . GLU A 1 98 ? 7.806 -7.571 -1.250 1.00 97.06 98 GLU A CA 1
ATOM 780 C C . GLU A 1 98 ? 8.904 -7.313 -2.287 1.00 97.06 98 GLU A C 1
ATOM 782 O O . GLU A 1 98 ? 8.631 -6.947 -3.438 1.00 97.06 98 GLU A O 1
ATOM 787 N N . TYR A 1 99 ? 10.160 -7.526 -1.889 1.00 94.56 99 TYR A N 1
ATOM 788 C CA . TYR A 1 99 ? 11.301 -7.237 -2.758 1.00 94.56 99 TYR A CA 1
ATOM 789 C C . TYR A 1 99 ? 11.241 -8.087 -4.030 1.00 94.56 99 TYR A C 1
ATOM 791 O O . TYR A 1 99 ? 11.364 -7.572 -5.140 1.00 94.56 99 TYR A O 1
ATOM 799 N N . ALA A 1 100 ? 10.993 -9.386 -3.861 1.00 93.50 100 ALA A N 1
ATOM 800 C CA . ALA A 1 100 ? 10.936 -10.341 -4.952 1.00 93.50 100 ALA A CA 1
ATOM 801 C C . ALA A 1 100 ? 9.523 -10.376 -5.579 1.00 93.50 100 ALA A C 1
ATOM 803 O O . ALA A 1 100 ? 8.555 -10.632 -4.852 1.00 93.50 100 ALA A O 1
ATOM 804 N N . PRO A 1 101 ? 9.364 -10.126 -6.897 1.00 94.00 101 PRO A N 1
ATOM 805 C CA . PRO A 1 101 ? 8.050 -10.043 -7.541 1.00 94.00 101 PRO A CA 1
ATOM 806 C C . PRO A 1 101 ? 7.162 -11.267 -7.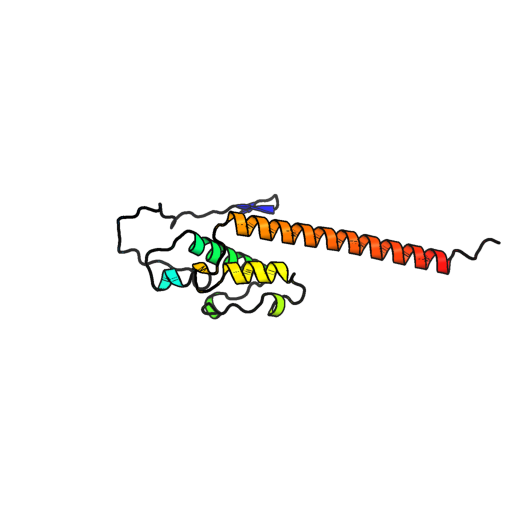301 1.00 94.00 101 PRO A C 1
ATOM 808 O O . PRO A 1 101 ? 5.962 -11.133 -7.096 1.00 94.00 101 PRO A O 1
ATOM 811 N N . GLU A 1 102 ? 7.732 -12.468 -7.276 1.00 94.81 102 GLU A N 1
ATOM 812 C CA . GLU A 1 102 ? 7.027 -13.732 -7.055 1.00 94.81 102 GLU A CA 1
ATOM 813 C C . GLU A 1 102 ? 6.419 -13.909 -5.665 1.00 94.81 102 GLU A C 1
ATOM 815 O O . GLU A 1 102 ? 5.539 -14.751 -5.499 1.00 94.81 102 GLU A O 1
ATOM 820 N N . ARG A 1 103 ? 6.839 -13.101 -4.689 1.00 96.75 103 ARG A N 1
ATOM 821 C CA . ARG A 1 103 ? 6.238 -13.068 -3.349 1.00 96.75 103 ARG A CA 1
ATOM 822 C C . ARG A 1 103 ? 5.072 -12.084 -3.249 1.00 96.75 103 ARG A C 1
ATOM 824 O O . ARG A 1 103 ? 4.311 -12.136 -2.281 1.00 9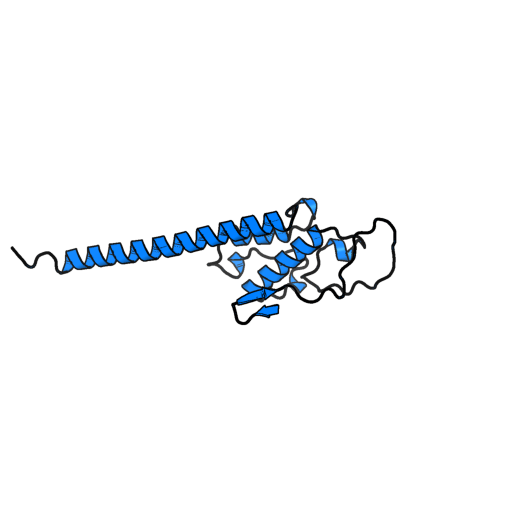6.75 103 ARG A O 1
ATOM 831 N N . ARG A 1 104 ? 4.900 -11.218 -4.253 1.00 97.31 104 ARG A N 1
ATOM 832 C CA . ARG A 1 104 ? 3.763 -10.297 -4.353 1.00 97.31 104 ARG A CA 1
ATOM 833 C C . ARG A 1 104 ? 2.508 -11.042 -4.806 1.00 97.31 104 ARG A C 1
ATOM 835 O O . ARG A 1 104 ? 2.534 -12.213 -5.184 1.00 97.31 104 ARG A O 1
ATOM 842 N N . TYR A 1 105 ? 1.375 -10.347 -4.778 1.00 97.12 105 TYR A N 1
ATOM 843 C CA . TYR A 1 105 ? 0.145 -10.854 -5.384 1.00 97.12 105 TYR A CA 1
ATOM 844 C C . TYR A 1 105 ? 0.336 -11.125 -6.878 1.00 97.12 105 TYR A C 1
ATOM 846 O O . TYR A 1 105 ? 1.060 -10.411 -7.571 1.00 97.12 105 TYR A O 1
ATOM 854 N N . SER A 1 106 ? -0.339 -12.152 -7.393 1.00 94.25 106 SER A N 1
ATOM 855 C CA . SER A 1 106 ? -0.218 -12.510 -8.807 1.00 94.25 106 SER A CA 1
ATOM 856 C C . SER A 1 106 ? -1.078 -11.633 -9.717 1.00 94.25 106 SER A C 1
ATOM 858 O O . SER A 1 106 ? -0.913 -11.692 -10.930 1.00 94.25 106 SER A O 1
ATOM 860 N N . SER A 1 107 ? -2.005 -10.846 -9.161 1.00 95.31 107 SER A N 1
ATOM 861 C CA . SER A 1 107 ? -2.827 -9.892 -9.907 1.00 95.31 107 SER A CA 1
ATOM 862 C C . SER A 1 107 ? -3.353 -8.764 -9.017 1.00 95.31 107 SER A C 1
ATOM 864 O O . SER A 1 107 ? -3.518 -8.921 -7.807 1.00 95.31 107 SER A O 1
ATOM 866 N N . VAL A 1 108 ? -3.694 -7.630 -9.634 1.00 93.19 108 VAL A N 1
ATOM 867 C CA . VAL A 1 108 ? -4.350 -6.500 -8.948 1.00 93.19 108 VAL A CA 1
ATOM 868 C C . VAL A 1 108 ? -5.745 -6.884 -8.431 1.00 93.19 108 VAL A C 1
ATOM 870 O O . VAL A 1 108 ? -6.190 -6.354 -7.417 1.00 93.19 108 VAL A O 1
ATOM 873 N N . ALA A 1 109 ? -6.425 -7.840 -9.076 1.00 95.19 109 ALA A N 1
ATOM 874 C CA . ALA A 1 109 ? -7.716 -8.344 -8.606 1.00 95.19 109 ALA A CA 1
ATOM 875 C C . ALA A 1 109 ? -7.607 -8.990 -7.215 1.00 95.19 109 ALA A C 1
ATOM 877 O O . ALA A 1 109 ? -8.442 -8.712 -6.361 1.00 95.19 109 ALA A O 1
ATOM 878 N N . GLN A 1 110 ? -6.538 -9.754 -6.949 1.00 96.50 110 GLN A N 1
ATOM 879 C CA . GLN A 1 110 ? -6.295 -10.299 -5.609 1.00 96.50 110 GLN A CA 1
ATOM 880 C C . GLN A 1 110 ? -6.079 -9.188 -4.578 1.00 96.50 110 GLN A C 1
ATOM 882 O O . GLN A 1 110 ? -6.658 -9.238 -3.499 1.00 96.50 110 GLN A O 1
ATOM 887 N N . VAL A 1 111 ? -5.305 -8.152 -4.925 1.00 96.62 111 VAL A N 1
ATOM 888 C CA . VAL A 1 111 ? -5.101 -6.990 -4.042 1.00 96.62 111 VAL A CA 1
ATOM 889 C C . VAL A 1 111 ? -6.439 -6.319 -3.716 1.00 96.62 111 VAL A C 1
ATOM 891 O O . VAL A 1 111 ? -6.713 -6.014 -2.558 1.00 96.62 111 VAL A O 1
ATOM 894 N N . ARG A 1 112 ? -7.299 -6.114 -4.721 1.00 95.19 112 ARG A N 1
ATOM 895 C CA . ARG A 1 112 ? -8.645 -5.554 -4.533 1.00 95.19 112 ARG A CA 1
ATOM 896 C C . ARG A 1 112 ? -9.472 -6.401 -3.567 1.00 95.19 112 ARG A C 1
ATOM 898 O O . ARG A 1 112 ? -10.084 -5.839 -2.663 1.00 95.19 112 ARG A O 1
ATOM 905 N N . ASP A 1 113 ? -9.519 -7.713 -3.767 1.00 96.25 113 ASP A N 1
ATOM 906 C CA . ASP A 1 113 ? -10.370 -8.610 -2.977 1.00 96.25 113 ASP A CA 1
ATOM 907 C C . ASP A 1 113 ? -9.944 -8.640 -1.501 1.00 96.25 113 ASP A C 1
ATOM 909 O O . ASP A 1 113 ? -10.789 -8.589 -0.600 1.00 96.25 113 ASP A O 1
ATOM 913 N N . GLU A 1 114 ? -8.637 -8.601 -1.250 1.00 96.81 114 GLU A N 1
ATOM 914 C CA . GLU A 1 114 ? -8.065 -8.465 0.091 1.00 96.81 114 GLU A CA 1
ATOM 915 C C . GLU A 1 114 ? -8.438 -7.119 0.725 1.00 96.81 114 GLU A C 1
ATOM 917 O O . GLU A 1 114 ? -8.977 -7.076 1.830 1.00 96.81 114 GLU A O 1
ATOM 922 N N . LEU A 1 115 ? -8.256 -6.003 0.008 1.00 93.69 115 LEU A N 1
ATOM 923 C CA . LEU A 1 115 ? -8.621 -4.671 0.509 1.00 93.69 115 LEU A CA 1
ATOM 924 C C . LEU A 1 115 ? -10.127 -4.542 0.796 1.00 93.69 115 LEU A C 1
ATOM 926 O O . LEU A 1 115 ? -10.520 -3.929 1.791 1.00 93.69 115 LEU A O 1
ATOM 930 N N . VAL A 1 116 ? -10.983 -5.139 -0.038 1.00 94.06 116 VAL A N 1
ATOM 931 C CA . VAL A 1 116 ? -12.435 -5.190 0.196 1.00 94.06 116 VAL A CA 1
ATOM 932 C C . VAL A 1 116 ? -12.758 -5.989 1.457 1.00 94.06 116 VAL A C 1
ATOM 934 O O . VAL A 1 116 ? -13.625 -5.575 2.229 1.00 94.06 116 VAL A O 1
ATOM 937 N N . SER A 1 117 ? -12.063 -7.102 1.688 1.00 92.94 117 SER A N 1
ATOM 938 C CA . SER A 1 117 ? -12.241 -7.929 2.885 1.00 92.94 117 SER A CA 1
ATOM 939 C C . SER A 1 117 ? -11.816 -7.180 4.150 1.00 92.94 117 SER A C 1
ATOM 941 O O . SER A 1 117 ? -12.571 -7.143 5.122 1.00 92.94 117 SER A O 1
ATOM 943 N N . VAL A 1 118 ? -10.681 -6.472 4.105 1.00 92.56 118 VAL A N 1
ATOM 944 C CA . VAL A 1 118 ? -10.235 -5.581 5.189 1.00 92.56 118 VAL A CA 1
ATOM 945 C C . VAL A 1 118 ? -11.277 -4.502 5.483 1.00 92.56 118 VAL A C 1
ATOM 947 O O . VAL A 1 118 ? -11.602 -4.263 6.645 1.00 92.56 118 VAL A O 1
ATOM 950 N N . ARG A 1 119 ? -11.840 -3.865 4.447 1.00 90.25 119 ARG A N 1
ATOM 951 C CA . ARG A 1 119 ? -12.878 -2.836 4.613 1.00 90.25 119 ARG A CA 1
ATOM 952 C C . ARG A 1 119 ? -14.127 -3.384 5.305 1.00 90.25 119 ARG A C 1
ATOM 954 O O . ARG A 1 119 ? -14.624 -2.741 6.224 1.00 90.25 119 ARG A O 1
ATOM 961 N N . LYS A 1 120 ? -14.619 -4.555 4.888 1.00 90.12 120 LYS A N 1
ATOM 962 C CA . LYS A 1 120 ? -15.795 -5.195 5.508 1.00 90.12 120 LYS A CA 1
ATOM 963 C C . LYS A 1 120 ? -15.562 -5.492 6.989 1.00 90.12 120 LYS A C 1
ATOM 965 O O . LYS A 1 120 ? -16.430 -5.228 7.812 1.00 90.12 120 LYS A O 1
ATOM 970 N N . GLU A 1 121 ? -14.378 -5.994 7.333 1.00 88.50 121 GLU A N 1
ATOM 971 C CA . GLU A 1 121 ? -14.017 -6.270 8.726 1.00 88.50 121 GLU A CA 1
ATOM 972 C C . GLU A 1 121 ? -13.938 -4.987 9.571 1.00 88.50 121 GLU A C 1
ATOM 974 O O . GLU A 1 121 ? -14.355 -4.982 10.729 1.00 88.50 121 GLU A O 1
ATOM 979 N N . LEU A 1 122 ? -13.447 -3.882 9.001 1.00 85.12 122 LEU A N 1
ATOM 980 C CA . LEU A 1 122 ? -13.441 -2.582 9.677 1.00 85.12 122 LEU A CA 1
ATOM 981 C C . LEU A 1 122 ? -14.860 -2.064 9.951 1.00 85.12 122 LEU A C 1
ATOM 983 O O . LEU A 1 122 ? -15.144 -1.682 11.083 1.00 85.12 122 LEU A O 1
ATOM 987 N N . GLN A 1 123 ? -15.756 -2.137 8.964 1.00 86.19 123 GLN A N 1
ATOM 988 C CA . GLN A 1 123 ? -17.158 -1.726 9.117 1.00 86.19 123 GLN A CA 1
ATOM 989 C C . GLN A 1 123 ? -17.875 -2.555 10.192 1.00 86.19 123 GLN A C 1
ATOM 991 O O . GLN A 1 123 ? -18.468 -2.001 11.115 1.00 86.19 123 GLN A O 1
ATOM 996 N N . GLY A 1 124 ? -17.714 -3.883 10.166 1.00 81.94 124 GLY A N 1
ATOM 997 C CA . GLY A 1 124 ? -18.316 -4.747 11.183 1.00 81.94 124 GLY A CA 1
ATOM 998 C C . GLY A 1 124 ? -17.770 -4.499 12.597 1.00 81.94 124 GLY A C 1
ATOM 999 O O . GLY A 1 124 ? -18.454 -4.752 13.588 1.00 81.94 124 GLY A O 1
ATOM 1000 N N . ARG A 1 125 ? -16.526 -4.022 12.754 1.00 80.31 125 ARG A N 1
ATOM 1001 C CA . ARG A 1 125 ? -15.988 -3.631 14.074 1.00 80.31 125 ARG A CA 1
ATOM 1002 C C . ARG A 1 125 ? -16.630 -2.355 14.608 1.00 80.31 125 ARG A C 1
ATOM 1004 O O . ARG A 1 125 ? -16.907 -2.306 15.803 1.00 80.31 125 ARG A O 1
ATOM 1011 N N . GLU A 1 126 ? -16.863 -1.362 13.757 1.00 78.12 126 GLU A N 1
ATOM 1012 C CA . GLU A 1 126 ? -17.518 -0.106 14.145 1.00 78.12 126 GLU A CA 1
ATOM 1013 C C . GLU A 1 126 ? -18.972 -0.334 14.574 1.00 78.12 126 GLU A C 1
ATOM 1015 O O . GLU A 1 126 ? -19.393 0.170 15.618 1.00 78.12 126 GLU A O 1
ATOM 1020 N N . GLU A 1 127 ? -19.710 -1.169 13.839 1.00 82.62 127 GLU A N 1
ATOM 1021 C CA . GLU A 1 127 ? -21.085 -1.553 14.181 1.00 82.62 127 GLU A CA 1
ATOM 1022 C C . GLU A 1 127 ? -21.144 -2.232 15.561 1.00 82.62 127 GLU A C 1
ATOM 1024 O O . GLU A 1 127 ? -21.853 -1.771 16.457 1.00 82.62 127 GLU A O 1
ATOM 1029 N N . ARG A 1 128 ? -20.300 -3.251 15.787 1.00 86.12 128 ARG A N 1
ATOM 1030 C CA . ARG A 1 128 ? -20.211 -3.963 17.078 1.00 86.12 128 ARG A CA 1
ATOM 1031 C C . ARG A 1 128 ? -19.760 -3.066 18.232 1.00 86.12 128 ARG A C 1
ATOM 1033 O O . ARG A 1 128 ? -20.190 -3.267 19.367 1.00 86.12 128 ARG A O 1
ATOM 1040 N N . ALA A 1 129 ? -18.871 -2.104 17.977 1.00 81.06 129 ALA A N 1
ATOM 1041 C CA . ALA A 1 129 ? -18.422 -1.154 18.993 1.00 81.06 129 ALA A CA 1
ATOM 1042 C C . ALA A 1 129 ? -19.565 -0.223 19.421 1.00 81.06 129 ALA A C 1
ATOM 1044 O O . ALA A 1 129 ? -19.802 -0.060 20.617 1.00 81.06 129 ALA A O 1
ATOM 1045 N N . THR A 1 130 ? -20.311 0.312 18.451 1.00 85.25 130 THR A N 1
ATOM 1046 C CA . THR A 1 130 ? -21.489 1.162 18.684 1.00 85.25 130 THR A CA 1
ATOM 1047 C C . THR A 1 130 ? -22.567 0.422 19.475 1.00 85.25 130 THR A C 1
ATOM 1049 O O . THR A 1 130 ? -23.065 0.931 20.481 1.00 85.25 130 THR A O 1
ATOM 1052 N N . GLU A 1 131 ? -22.877 -0.812 19.075 1.00 87.75 131 GLU A N 1
ATOM 1053 C CA . GLU A 1 131 ? -23.888 -1.650 19.723 1.00 87.75 131 GLU A CA 1
ATOM 1054 C C . GLU A 1 131 ? -23.495 -2.006 21.165 1.00 87.75 131 GLU A C 1
ATOM 1056 O O . GLU A 1 131 ? -24.296 -1.879 22.093 1.00 87.75 131 GLU A O 1
ATOM 1061 N N . LYS A 1 132 ? -22.222 -2.356 21.400 1.00 87.31 132 LYS A N 1
ATOM 1062 C CA . LYS A 1 132 ? -21.706 -2.630 22.748 1.00 87.31 132 LYS A CA 1
ATOM 1063 C C . LYS A 1 132 ? -21.768 -1.396 23.651 1.00 87.31 132 LYS A C 1
ATOM 1065 O O . LYS A 1 132 ? -22.165 -1.520 24.808 1.00 87.31 132 LYS A O 1
ATOM 1070 N N . SER A 1 133 ? -21.397 -0.222 23.141 1.00 89.06 133 SER A N 1
ATOM 1071 C CA . SER A 1 133 ? -21.499 1.038 23.886 1.00 89.06 133 SER A CA 1
ATOM 1072 C C . SER A 1 133 ? -22.946 1.371 24.252 1.00 89.06 133 SER A C 1
ATOM 1074 O O . SER A 1 133 ? -23.207 1.737 25.396 1.00 89.06 133 SER A O 1
ATOM 1076 N N . SER A 1 134 ? -23.890 1.192 23.323 1.00 88.31 134 SER A N 1
ATOM 1077 C CA . SER A 1 134 ? -25.319 1.411 23.577 1.00 88.31 134 SER A CA 1
ATOM 1078 C C . SER A 1 134 ? -25.865 0.448 24.640 1.00 88.31 134 SER A C 1
ATOM 1080 O O . SER A 1 134 ? -26.507 0.895 25.588 1.00 88.31 134 SER A O 1
ATOM 1082 N N . ASN A 1 135 ? -25.510 -0.839 24.563 1.00 91.56 135 ASN A N 1
ATOM 1083 C CA . ASN A 1 135 ? -25.911 -1.845 25.551 1.00 91.56 135 ASN A CA 1
ATOM 1084 C C . ASN A 1 135 ? -25.377 -1.545 26.961 1.00 91.56 135 ASN A C 1
ATOM 1086 O O . ASN A 1 135 ? -26.098 -1.717 27.942 1.00 91.56 135 ASN A O 1
ATOM 1090 N N . ILE A 1 136 ? -24.131 -1.071 27.079 1.00 93.88 136 ILE A N 1
ATOM 1091 C CA . ILE A 1 136 ? -23.553 -0.678 28.375 1.00 93.88 136 ILE A CA 1
ATOM 1092 C C . ILE A 1 136 ? -24.298 0.529 28.959 1.00 93.88 136 ILE A C 1
ATOM 1094 O O . ILE A 1 136 ? -24.591 0.546 30.151 1.00 93.88 136 ILE A O 1
ATOM 1098 N N . LEU A 1 137 ? -24.628 1.533 28.141 1.00 90.25 137 LEU A N 1
ATOM 1099 C CA . LEU A 1 137 ? -25.364 2.713 28.605 1.00 90.25 137 LEU A CA 1
ATOM 1100 C C . LEU A 1 137 ? -26.782 2.363 29.074 1.00 90.25 137 LEU A C 1
ATOM 1102 O O . LEU A 1 137 ? -27.201 2.849 30.122 1.00 90.25 137 LEU A O 1
ATOM 1106 N N . GLU A 1 138 ? -27.483 1.483 28.358 1.00 90.31 138 GLU A N 1
ATOM 1107 C CA . GLU A 1 138 ? -28.785 0.941 28.773 1.00 90.31 138 GLU A CA 1
ATOM 1108 C C . GLU A 1 138 ? -28.697 0.194 30.112 1.00 90.31 138 GLU A C 1
ATOM 1110 O O . GLU A 1 138 ? -29.509 0.418 31.012 1.00 90.31 138 GLU A O 1
ATOM 1115 N N . GLN A 1 139 ? -27.673 -0.649 30.292 1.00 90.25 139 GLN A N 1
ATOM 1116 C CA . GLN A 1 139 ? -27.440 -1.350 31.559 1.00 90.25 139 GLN A CA 1
ATOM 1117 C C . GLN A 1 139 ? -27.186 -0.376 32.717 1.00 90.25 139 GLN A C 1
ATOM 1119 O O . GLN A 1 139 ? -27.795 -0.514 33.778 1.00 90.25 139 GLN A O 1
ATOM 1124 N N . LEU A 1 140 ? -26.337 0.634 32.508 1.00 92.50 140 LEU A N 1
ATOM 1125 C CA . LEU A 1 140 ? -26.040 1.653 33.518 1.00 92.50 140 LEU A CA 1
ATOM 1126 C C . LEU A 1 140 ? -27.266 2.515 33.847 1.00 92.50 140 LEU A C 1
ATOM 1128 O O . LEU A 1 140 ? -27.481 2.858 35.010 1.00 92.50 140 LEU A O 1
ATOM 1132 N N . TYR A 1 141 ? -28.085 2.852 32.847 1.00 90.06 141 TYR A N 1
ATOM 1133 C CA . TYR A 1 141 ? -29.322 3.603 33.049 1.00 90.06 141 TYR A CA 1
ATOM 1134 C C . TYR A 1 141 ? -30.323 2.808 33.893 1.00 90.06 141 TYR A C 1
ATOM 1136 O O . TYR A 1 141 ? -30.816 3.320 34.900 1.00 90.06 141 TYR A O 1
ATOM 1144 N N . ARG A 1 142 ? -30.560 1.532 33.553 1.00 91.88 142 ARG A N 1
ATOM 1145 C CA . ARG A 1 142 ? -31.425 0.638 34.340 1.00 91.88 142 ARG A CA 1
ATOM 1146 C C . ARG A 1 142 ? -30.926 0.460 35.769 1.00 91.88 142 ARG A C 1
ATOM 1148 O O . ARG A 1 142 ? -31.728 0.517 36.688 1.00 91.88 142 ARG A O 1
ATOM 1155 N N . GLN A 1 143 ? -29.619 0.307 35.973 1.00 90.69 143 GLN A N 1
ATOM 1156 C CA . GLN A 1 143 ? -29.047 0.175 37.315 1.00 90.69 143 GLN A CA 1
ATOM 1157 C C . GLN A 1 143 ? -29.228 1.445 38.162 1.00 90.69 143 GLN A C 1
ATOM 1159 O O . GLN A 1 143 ? -29.394 1.360 39.373 1.00 90.69 143 GLN A O 1
ATOM 1164 N N . LYS A 1 144 ? -29.173 2.631 37.546 1.00 87.56 144 LYS A N 1
ATOM 1165 C CA . LYS A 1 144 ? -29.227 3.910 38.268 1.00 87.56 144 LYS A CA 1
ATOM 1166 C C . LYS A 1 144 ? -30.650 4.421 38.514 1.00 87.56 144 LYS A C 1
ATOM 1168 O O . LYS A 1 144 ? -30.865 5.133 39.491 1.00 87.56 144 LYS A O 1
ATOM 1173 N N . TYR A 1 145 ? -31.596 4.094 37.634 1.00 86.06 145 TYR A N 1
ATOM 1174 C CA . TYR A 1 145 ? -32.956 4.651 37.653 1.00 86.06 145 TYR A CA 1
ATOM 1175 C C . TYR A 1 145 ? -34.069 3.586 37.687 1.00 86.06 145 TYR A C 1
ATOM 1177 O O . TYR A 1 145 ? -35.240 3.941 37.785 1.00 86.06 145 TYR A O 1
ATOM 1185 N N . GLY A 1 146 ? -33.734 2.293 37.623 1.00 67.19 146 GLY A N 1
ATOM 1186 C CA . GLY A 1 146 ? -34.700 1.187 37.562 1.00 67.19 146 GLY A CA 1
ATOM 1187 C C . GLY A 1 146 ? -35.373 0.813 38.886 1.00 67.19 146 GLY A C 1
ATOM 1188 O O . GLY A 1 146 ? -36.454 0.239 38.848 1.00 67.19 146 GLY A O 1
ATOM 1189 N N . ASP A 1 147 ? -34.810 1.193 40.039 1.00 60.69 147 ASP A N 1
ATOM 1190 C CA . ASP A 1 147 ? -35.333 0.813 41.368 1.00 60.69 147 ASP A CA 1
ATOM 1191 C C . ASP A 1 147 ? -36.338 1.830 41.966 1.00 60.69 147 ASP A C 1
ATOM 1193 O O . ASP A 1 147 ? -36.628 1.803 43.157 1.00 60.69 147 ASP A O 1
ATOM 1197 N N . SER A 1 148 ? -36.890 2.756 41.167 1.00 57.84 148 SER A N 1
ATOM 1198 C CA . SER A 1 148 ? -37.745 3.853 41.682 1.00 57.84 148 SER A CA 1
ATOM 1199 C C . SER A 1 148 ? -39.251 3.559 41.734 1.00 57.84 148 SER A C 1
ATOM 1201 O O . SER A 1 148 ? -40.018 4.441 42.121 1.00 57.84 148 SER A O 1
ATOM 1203 N N . HIS A 1 149 ? -39.707 2.367 41.344 1.00 52.34 149 HIS A N 1
ATOM 1204 C CA . HIS A 1 149 ? -41.131 2.011 41.368 1.00 52.34 149 HIS A CA 1
ATOM 1205 C C . HIS A 1 149 ? -41.346 0.572 41.841 1.00 52.34 149 HIS A C 1
ATOM 1207 O O . HIS A 1 149 ? -41.451 -0.351 41.035 1.00 52.34 149 HIS A O 1
ATOM 1213 N N . SER A 1 150 ? -41.442 0.390 43.156 1.00 46.22 150 SER A N 1
ATOM 1214 C CA . SER A 1 150 ? -42.218 -0.674 43.808 1.00 46.22 150 SER A CA 1
ATOM 1215 C C . SER A 1 150 ? -42.621 -0.213 45.201 1.00 46.22 150 SER A C 1
ATOM 1217 O O . SER A 1 150 ? -41.739 0.325 45.905 1.00 46.22 150 SER A O 1
#

Secondary structure (DSSP, 8-state):
-B-TTS-B-----TT-----SS----------TTTS-THHHH-S---HHHHHHHHHHHHHHHHH---GGGGTT-PPPHHHH-TTS-HHHHHHHHHHT-SSGGGS-S-HHHHHHHHHHHHHHHHHHHHHHHHHHHHHHHHHHHHHHTTS--

Sequence (150 aa):
MLTYNGDLKVIDFGVARYFAPSKSPRTFTMVSPGFAPPEKYNRFDCDLRGDIYSLGATLYWCLTQANMAKFNFNVPPLRKLKPNANHWLEAVLAKCMEYAPERRYSSVAQVRDELVSVRKELQGREERATEKSSNILEQLYRQKYGDSHS

Radius of gyration: 22.53 Å; chains: 1; bounding box: 60×29×72 Å

pLDDT: mean 83.6, std 14.85, range [40.81, 98.19]

Foldseek 3Di:
DQDPVRDDDDDDCVPPDDDDPDDDDDDPPPDDALQFAPCVVVHPDDDQLRVLQNVLSVVLCVLQVDPSNVCNLVDDQSCVRVVPDDVLNSVLSCQSSDNDSVSHDPHVVVSVVSVVVVVVVVVVVVVVVVVVVVVVVVVVCCVVPVVPDD